Protein AF-A0A6I1HZU1-F1 (afdb_monomer_lite)

Structure (mmCIF, N/CA/C/O backbone):
data_AF-A0A6I1HZU1-F1
#
_entry.id   AF-A0A6I1HZU1-F1
#
loop_
_atom_site.group_PDB
_atom_site.id
_atom_site.type_symbol
_atom_site.label_atom_id
_atom_site.label_alt_id
_atom_site.label_comp_id
_atom_site.label_asym_id
_atom_site.label_entity_id
_atom_site.label_seq_id
_atom_site.pdbx_PDB_ins_code
_atom_site.Cartn_x
_atom_site.Cartn_y
_atom_site.Cartn_z
_atom_site.occupancy
_atom_site.B_iso_or_equiv
_atom_site.auth_seq_id
_atom_site.auth_comp_id
_atom_site.auth_asym_id
_atom_site.auth_atom_id
_atom_site.pdbx_PDB_model_num
ATOM 1 N N . MET A 1 1 ? -1.133 7.933 0.181 1.00 54.66 1 MET A N 1
ATOM 2 C CA . MET A 1 1 ? -0.903 7.586 1.597 1.00 54.66 1 MET A CA 1
ATOM 3 C C . MET A 1 1 ? -2.245 7.720 2.309 1.00 54.66 1 MET A C 1
ATOM 5 O O . MET A 1 1 ? -3.056 8.503 1.819 1.00 54.66 1 MET A O 1
ATOM 9 N N . LEU A 1 2 ? -2.527 6.964 3.378 1.00 64.12 2 LEU A N 1
ATOM 10 C CA . LEU A 1 2 ? -3.680 7.294 4.229 1.00 64.12 2 LEU A CA 1
ATOM 11 C C . LEU A 1 2 ? -3.458 8.710 4.773 1.00 64.12 2 LEU A C 1
ATOM 13 O O . LEU A 1 2 ? -2.334 9.046 5.131 1.00 64.12 2 LEU A O 1
ATOM 17 N N . ASN A 1 3 ? -4.480 9.563 4.744 1.00 72.44 3 ASN A N 1
ATOM 18 C CA . ASN A 1 3 ? -4.341 10.923 5.251 1.00 72.44 3 ASN A CA 1
ATOM 19 C C . ASN A 1 3 ? -4.316 10.859 6.788 1.00 72.44 3 ASN A C 1
ATOM 21 O O . ASN A 1 3 ? -5.336 10.473 7.357 1.00 72.44 3 ASN A O 1
ATOM 25 N N . PRO A 1 4 ? -3.216 11.232 7.464 1.00 74.88 4 PRO A N 1
ATOM 26 C CA . PRO A 1 4 ? -3.133 11.134 8.919 1.00 74.88 4 PRO A CA 1
ATOM 27 C C . PRO A 1 4 ? -4.130 12.055 9.636 1.00 74.88 4 PRO A C 1
ATOM 29 O O . PRO A 1 4 ? -4.511 11.763 10.763 1.00 74.88 4 PRO A O 1
ATOM 32 N N . ALA A 1 5 ? -4.616 13.123 8.994 1.00 78.19 5 ALA A N 1
ATOM 33 C CA . ALA A 1 5 ? -5.682 13.958 9.554 1.00 78.19 5 ALA A CA 1
ATOM 34 C C . ALA A 1 5 ? -7.063 13.275 9.481 1.00 78.19 5 ALA A C 1
ATOM 36 O O . ALA A 1 5 ? -7.925 13.502 10.326 1.00 78.19 5 ALA A O 1
ATOM 37 N N . TYR A 1 6 ? -7.268 12.409 8.482 1.00 81.81 6 TYR A N 1
ATOM 38 C CA . TYR A 1 6 ? -8.560 11.794 8.160 1.00 81.81 6 TYR A CA 1
ATOM 39 C C . TYR A 1 6 ? -8.396 10.311 7.779 1.00 81.81 6 TYR A C 1
ATOM 41 O O . TYR A 1 6 ? -8.708 9.919 6.646 1.00 81.81 6 TYR A O 1
ATOM 49 N N . PRO A 1 7 ? -7.885 9.455 8.685 1.00 78.44 7 PRO A N 1
ATOM 50 C CA . PRO A 1 7 ? -7.508 8.081 8.349 1.00 78.44 7 PRO A CA 1
ATOM 51 C C . PRO A 1 7 ? -8.700 7.193 7.970 1.00 78.44 7 PRO A C 1
ATOM 53 O O . PRO A 1 7 ? -8.523 6.204 7.260 1.00 78.44 7 PRO A O 1
ATOM 56 N N . LEU A 1 8 ? -9.912 7.562 8.400 1.00 81.00 8 LEU A N 1
ATOM 57 C CA . LEU A 1 8 ? -11.168 6.872 8.084 1.00 81.00 8 LEU A CA 1
ATOM 58 C C . LEU A 1 8 ? -12.017 7.609 7.029 1.00 81.00 8 LEU A C 1
ATOM 60 O O . LEU A 1 8 ? -13.152 7.216 6.767 1.00 81.00 8 LEU A O 1
ATOM 64 N N . GLY A 1 9 ? -11.468 8.647 6.391 1.00 79.81 9 GLY A N 1
ATOM 65 C CA . GLY A 1 9 ? -12.176 9.496 5.434 1.00 79.81 9 GLY A CA 1
ATOM 66 C C . GLY A 1 9 ? -12.693 10.798 6.047 1.00 79.81 9 GLY A C 1
ATOM 67 O O . GLY A 1 9 ? -12.357 11.159 7.170 1.00 79.81 9 GLY A O 1
ATOM 68 N N . THR A 1 10 ? -13.485 11.539 5.273 1.00 80.69 10 THR A N 1
ATOM 69 C CA . THR A 1 10 ? -14.014 12.848 5.677 1.00 80.69 10 THR A CA 1
ATOM 70 C C . THR A 1 10 ? -14.995 12.716 6.840 1.00 80.69 10 THR A C 1
ATOM 72 O O . THR A 1 10 ? -16.002 12.021 6.707 1.00 80.69 10 THR A O 1
ATOM 75 N N . GLY A 1 11 ? -14.740 13.425 7.938 1.00 84.00 11 GLY A N 1
ATOM 76 C CA . GLY A 1 11 ? -15.594 13.436 9.125 1.00 84.00 11 GLY A CA 1
ATOM 77 C C . GLY A 1 11 ? -14.777 13.459 10.411 1.00 84.00 11 GLY A C 1
ATOM 78 O O . GLY A 1 11 ? -13.552 13.574 10.375 1.00 84.00 11 GLY A O 1
ATOM 79 N N . ASP A 1 12 ? -15.466 13.347 11.544 1.00 89.06 12 ASP A N 1
ATOM 80 C CA . ASP A 1 12 ? -14.815 13.158 12.837 1.00 89.06 12 ASP A CA 1
ATOM 81 C C . ASP A 1 12 ? -14.278 11.722 12.940 1.00 89.06 12 ASP A C 1
ATOM 83 O O . ASP A 1 12 ? -15.034 10.745 12.926 1.00 89.06 12 ASP A O 1
ATOM 87 N N . THR A 1 13 ? -12.954 11.588 13.010 1.00 89.19 13 THR A N 1
ATOM 88 C CA . THR A 1 13 ? -12.283 10.283 13.022 1.00 89.19 13 THR A CA 1
ATOM 89 C C . THR A 1 13 ? -12.680 9.428 14.228 1.00 89.19 13 THR A C 1
ATOM 91 O O . THR A 1 13 ? -12.845 8.218 14.070 1.00 89.19 13 THR A O 1
ATOM 94 N N . LEU A 1 14 ? -12.873 10.019 15.414 1.00 89.38 14 LEU A N 1
ATOM 95 C CA . LEU A 1 14 ? -13.286 9.275 16.610 1.00 89.38 14 LEU A CA 1
ATOM 96 C C . LEU A 1 14 ? -14.708 8.752 16.463 1.00 89.38 14 LEU A C 1
ATOM 98 O O . LEU A 1 14 ? -14.979 7.599 16.791 1.00 89.38 14 LEU A O 1
ATOM 102 N N . GLN A 1 15 ? -15.610 9.572 15.934 1.00 91.38 15 GLN A N 1
ATOM 103 C CA . GLN A 1 15 ? -16.985 9.173 15.682 1.00 91.38 15 GLN A CA 1
ATOM 104 C C . GLN A 1 15 ? -17.056 8.019 14.677 1.00 91.38 15 GLN A C 1
ATOM 106 O O . GLN A 1 15 ? -17.784 7.051 14.903 1.00 91.38 15 GLN A O 1
ATOM 111 N N . LEU A 1 16 ? -16.267 8.082 13.602 1.00 91.19 16 LEU A N 1
ATOM 112 C CA . LEU A 1 16 ? -16.162 6.999 12.622 1.00 91.19 16 LEU A CA 1
ATOM 113 C C . LEU A 1 16 ? -15.556 5.728 13.236 1.00 91.19 16 LEU A C 1
ATOM 115 O O . LEU A 1 16 ? -16.040 4.627 12.973 1.00 91.19 16 LEU A O 1
ATOM 119 N N . ALA A 1 17 ? -14.539 5.860 14.092 1.00 90.44 17 ALA A N 1
ATOM 120 C CA . ALA A 1 17 ? -13.932 4.727 14.786 1.00 90.44 17 ALA A CA 1
ATOM 121 C C . ALA A 1 17 ? -14.916 4.060 15.765 1.00 90.44 17 ALA A C 1
ATOM 123 O O . ALA A 1 17 ? -15.034 2.836 15.777 1.00 90.44 17 ALA A O 1
ATOM 124 N N . MET A 1 18 ? -15.677 4.851 16.528 1.00 93.50 18 MET A N 1
ATOM 125 C CA . MET A 1 18 ? -16.739 4.368 17.420 1.00 93.50 18 MET A CA 1
ATOM 126 C C . MET A 1 18 ? -17.820 3.595 16.654 1.00 93.50 18 MET A C 1
ATOM 128 O O . MET A 1 18 ? -18.195 2.491 17.053 1.00 93.50 18 MET A O 1
ATOM 132 N N . GLN A 1 19 ? -18.262 4.121 15.506 1.00 93.12 19 GLN A N 1
ATOM 133 C CA . GLN A 1 19 ? -19.195 3.420 14.618 1.00 93.12 19 GLN A CA 1
ATOM 134 C C . GLN A 1 19 ? -18.618 2.089 14.121 1.00 93.12 19 GLN A C 1
ATOM 136 O O . GLN A 1 19 ? -19.324 1.081 14.121 1.00 93.12 19 GLN A O 1
ATOM 141 N N . ALA A 1 20 ? -17.337 2.063 13.740 1.00 88.56 20 ALA A N 1
ATOM 142 C CA . ALA A 1 20 ? -16.675 0.861 13.235 1.00 88.56 20 ALA A CA 1
ATOM 143 C C . ALA A 1 20 ? -16.574 -0.259 14.284 1.00 88.56 20 ALA A C 1
ATOM 145 O O . ALA A 1 20 ? -16.668 -1.433 13.928 1.00 88.56 20 ALA A O 1
ATOM 146 N N . ILE A 1 21 ? -16.423 0.087 15.566 1.00 90.50 21 ILE A N 1
ATOM 147 C CA . ILE A 1 21 ? -16.407 -0.887 16.671 1.00 90.50 21 ILE A CA 1
ATOM 148 C C . ILE A 1 21 ? -17.793 -1.136 17.284 1.00 90.50 21 ILE A C 1
ATOM 150 O O . ILE A 1 21 ? -17.888 -1.841 18.286 1.00 90.50 21 ILE A O 1
ATOM 154 N N . ALA A 1 22 ? -18.855 -0.558 16.706 1.00 93.75 22 ALA A N 1
ATOM 155 C CA . ALA A 1 22 ? -20.222 -0.601 17.228 1.00 93.75 22 ALA A CA 1
ATOM 156 C C . ALA A 1 22 ? -20.314 -0.214 18.721 1.00 93.75 22 ALA A C 1
ATOM 158 O O . ALA A 1 22 ? -21.026 -0.848 19.500 1.00 93.75 22 ALA A O 1
ATOM 159 N N . GLY A 1 23 ? -19.575 0.825 19.123 1.00 92.56 23 GLY A N 1
ATOM 160 C CA . GLY A 1 23 ? -19.477 1.287 20.508 1.00 92.56 23 GLY A CA 1
ATOM 161 C C . GLY A 1 23 ? -19.579 2.806 20.634 1.00 92.56 23 GLY A C 1
ATOM 162 O O . GLY A 1 23 ? -19.615 3.523 19.640 1.00 92.56 23 GLY A O 1
ATOM 163 N N . ALA A 1 24 ? -19.627 3.296 21.874 1.00 92.69 24 ALA A N 1
ATOM 164 C CA . ALA A 1 24 ? -19.669 4.728 22.203 1.00 92.69 24 ALA A CA 1
ATOM 165 C C . ALA A 1 24 ? -18.467 5.188 23.055 1.00 92.69 24 ALA A C 1
ATOM 167 O O . ALA A 1 24 ? -18.425 6.329 23.507 1.00 92.69 24 ALA A O 1
ATOM 168 N N . ASP A 1 25 ? -17.503 4.297 23.304 1.00 93.81 25 ASP A N 1
ATOM 169 C CA . ASP A 1 25 ? -16.297 4.599 24.073 1.00 93.81 25 ASP A CA 1
ATOM 170 C C . ASP A 1 25 ? -15.223 5.187 23.148 1.00 93.81 25 ASP A C 1
ATOM 172 O O . ASP A 1 25 ? -14.605 4.480 22.347 1.00 93.81 25 ASP A O 1
ATOM 176 N N . ALA A 1 26 ? -15.016 6.499 23.262 1.00 89.88 26 ALA A N 1
ATOM 177 C CA . ALA A 1 26 ? -14.052 7.231 22.451 1.00 89.88 26 ALA A CA 1
ATOM 178 C C . ALA A 1 26 ? -12.599 6.828 22.748 1.00 89.88 26 ALA A C 1
ATOM 180 O O . ALA A 1 26 ? -11.786 6.776 21.826 1.00 89.88 26 ALA A O 1
ATOM 181 N N . ALA A 1 27 ? -12.269 6.510 24.005 1.00 89.38 27 ALA A N 1
ATOM 182 C CA . ALA A 1 27 ? -10.919 6.100 24.385 1.00 89.38 27 ALA A CA 1
ATOM 183 C C . ALA A 1 27 ? -10.598 4.722 23.798 1.00 89.38 27 ALA A C 1
ATOM 185 O O . ALA A 1 27 ? -9.548 4.534 23.178 1.00 89.38 27 ALA A O 1
ATOM 186 N N . LEU A 1 28 ? -11.544 3.784 23.897 1.00 89.94 28 LEU A N 1
ATOM 187 C CA . LEU A 1 28 ? -11.419 2.478 23.259 1.00 89.94 28 LEU A CA 1
ATOM 188 C C . LEU A 1 28 ? -11.335 2.603 21.731 1.00 89.94 28 LEU A C 1
ATOM 190 O O . LEU A 1 28 ? -10.506 1.940 21.109 1.00 89.94 28 LEU A O 1
ATOM 194 N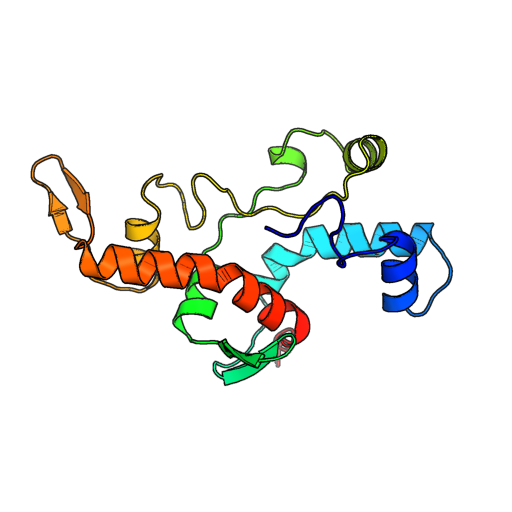 N . ALA A 1 29 ? -12.157 3.453 21.111 1.00 90.69 29 ALA A N 1
ATOM 195 C CA . ALA A 1 29 ? -12.124 3.675 19.666 1.00 90.69 29 ALA A CA 1
ATOM 196 C C . ALA A 1 29 ? -10.774 4.239 19.194 1.00 90.69 29 ALA A C 1
ATOM 198 O O . ALA A 1 29 ? -10.215 3.740 18.214 1.00 90.69 29 ALA A O 1
ATOM 199 N N . ALA A 1 30 ? -10.218 5.216 19.919 1.00 87.50 30 ALA A N 1
ATOM 200 C CA . ALA A 1 30 ? -8.884 5.749 19.660 1.00 87.50 30 ALA A CA 1
ATOM 201 C C . ALA A 1 30 ? -7.819 4.651 19.761 1.00 87.50 30 ALA A C 1
ATOM 203 O O . ALA A 1 30 ? -7.021 4.473 18.839 1.00 87.50 30 ALA A O 1
ATOM 204 N N . GLN A 1 31 ? -7.849 3.867 20.844 1.00 87.56 31 GLN A N 1
ATOM 205 C CA . GLN A 1 31 ? -6.918 2.762 21.057 1.00 87.56 31 GLN A CA 1
ATOM 206 C C . GLN A 1 31 ? -6.971 1.750 19.906 1.00 87.56 31 GLN A C 1
ATOM 208 O O . GLN A 1 31 ? -5.933 1.405 19.343 1.00 87.56 31 GLN A O 1
ATOM 213 N N . ARG A 1 32 ? -8.168 1.307 19.501 1.00 89.50 32 ARG A N 1
ATOM 214 C CA . ARG A 1 32 ? -8.323 0.340 18.402 1.00 89.50 32 ARG A CA 1
ATOM 215 C C . ARG A 1 32 ? -7.850 0.889 17.064 1.00 89.50 32 ARG A C 1
ATOM 217 O O . ARG A 1 32 ? -7.273 0.136 16.283 1.00 89.50 32 ARG A O 1
ATOM 224 N N . LEU A 1 33 ? -8.052 2.179 16.801 1.00 87.19 33 LEU A N 1
ATOM 225 C CA . LEU A 1 33 ? -7.542 2.814 15.589 1.00 87.19 33 LEU A CA 1
ATOM 226 C C . LEU A 1 33 ? -6.004 2.835 15.568 1.00 87.19 33 LEU A C 1
ATOM 228 O O . LEU A 1 33 ? -5.407 2.494 14.547 1.00 87.19 33 LEU A O 1
ATOM 232 N N . MET A 1 34 ? -5.363 3.162 16.694 1.00 84.38 34 MET A N 1
ATOM 233 C CA . MET A 1 34 ? -3.899 3.136 16.824 1.00 84.38 34 MET A CA 1
ATOM 234 C C . MET A 1 34 ? -3.328 1.717 16.696 1.00 84.38 34 MET A C 1
ATOM 236 O O . MET A 1 34 ? -2.343 1.502 15.992 1.00 84.38 34 MET A O 1
ATOM 240 N N . GLU A 1 35 ? -3.966 0.725 17.316 1.00 87.00 35 GLU A N 1
ATOM 241 C CA . GLU A 1 35 ? -3.574 -0.681 17.177 1.00 87.00 35 GLU A CA 1
ATOM 242 C C . GLU A 1 35 ? -3.720 -1.163 15.725 1.00 87.00 35 GLU A C 1
ATOM 244 O O . GLU A 1 35 ? -2.806 -1.782 15.178 1.00 87.00 35 GLU A O 1
ATOM 249 N N . ALA A 1 36 ? -4.835 -0.841 15.061 1.00 85.94 36 ALA A N 1
ATOM 250 C CA . ALA A 1 36 ? -5.058 -1.197 13.660 1.00 85.94 36 ALA A CA 1
ATOM 251 C C . ALA A 1 36 ? -3.997 -0.578 12.736 1.00 85.94 36 ALA A C 1
ATOM 253 O O . ALA A 1 36 ? -3.498 -1.248 11.828 1.00 85.94 36 ALA A O 1
ATOM 254 N N . ALA A 1 37 ? -3.614 0.673 12.998 1.00 82.12 37 ALA A N 1
ATOM 255 C CA . ALA A 1 37 ? -2.536 1.359 12.300 1.00 82.12 37 ALA A CA 1
ATOM 256 C C . ALA A 1 37 ? -1.197 0.606 12.439 1.00 82.12 37 ALA A C 1
ATOM 258 O O . ALA A 1 37 ? -0.536 0.335 11.438 1.00 82.12 37 ALA A O 1
ATOM 259 N N . GLN A 1 38 ? -0.825 0.175 13.645 1.00 83.50 38 GLN A N 1
ATOM 260 C CA . GLN A 1 38 ? 0.408 -0.594 13.862 1.00 83.50 38 GLN A CA 1
ATOM 261 C C . GLN A 1 38 ? 0.373 -1.988 13.217 1.00 83.50 38 GLN A C 1
ATOM 263 O O . GLN A 1 38 ? 1.403 -2.512 12.788 1.00 83.50 38 GLN A O 1
ATOM 268 N N . LEU A 1 39 ? -0.809 -2.600 13.128 1.00 88.56 39 LEU A N 1
ATOM 269 C CA . LEU A 1 39 ? -0.977 -3.941 12.571 1.00 88.56 39 LEU A CA 1
ATOM 270 C C . LEU A 1 39 ? -1.024 -3.968 11.042 1.00 88.56 39 LEU A C 1
ATOM 272 O O . LEU A 1 39 ? -0.761 -5.023 10.464 1.00 88.56 39 LEU A O 1
ATOM 276 N N . LEU A 1 40 ? -1.331 -2.851 10.376 1.00 88.44 40 LEU A N 1
ATOM 277 C CA . LEU A 1 40 ? -1.545 -2.813 8.928 1.00 88.44 40 LEU A CA 1
ATOM 278 C C . LEU A 1 40 ? -0.369 -3.383 8.105 1.00 88.44 40 LEU A C 1
ATOM 280 O O . LEU A 1 40 ? -0.637 -4.239 7.257 1.00 88.44 40 LEU A O 1
ATOM 284 N N . PRO A 1 41 ? 0.911 -3.024 8.344 1.00 89.75 41 PRO A N 1
ATOM 285 C CA . PRO A 1 41 ? 2.026 -3.614 7.599 1.00 89.75 41 PRO A CA 1
ATOM 286 C C . PRO A 1 41 ? 2.056 -5.142 7.709 1.00 89.75 41 PRO A C 1
ATOM 288 O O . PRO A 1 41 ? 2.182 -5.850 6.711 1.00 89.75 41 PRO A O 1
ATOM 291 N N . ARG A 1 42 ? 1.863 -5.671 8.924 1.00 91.38 42 ARG A N 1
ATOM 292 C CA . ARG A 1 42 ? 1.842 -7.116 9.179 1.00 91.38 42 ARG A CA 1
ATOM 293 C C . ARG A 1 42 ? 0.607 -7.783 8.576 1.00 91.38 42 ARG A C 1
ATOM 295 O O . ARG A 1 42 ? 0.708 -8.885 8.040 1.00 91.38 42 ARG A O 1
ATOM 302 N N . PHE A 1 43 ? -0.541 -7.117 8.623 1.00 92.19 43 PHE A N 1
ATOM 303 C CA . PHE A 1 43 ? -1.766 -7.581 7.987 1.00 92.19 43 PHE A CA 1
ATOM 304 C C . PHE A 1 43 ? -1.579 -7.739 6.474 1.00 92.19 43 PHE A C 1
ATOM 306 O O . PHE A 1 43 ? -1.940 -8.782 5.937 1.00 92.19 43 PHE A O 1
ATOM 313 N N . VAL A 1 44 ? -0.944 -6.777 5.794 1.00 93.06 44 VAL A N 1
ATOM 314 C CA . VAL A 1 44 ? -0.642 -6.865 4.351 1.00 93.06 44 VAL A CA 1
ATOM 315 C C . VAL A 1 44 ? 0.225 -8.086 4.012 1.00 93.06 44 VAL A C 1
ATOM 317 O O . VAL A 1 44 ? 0.034 -8.711 2.968 1.00 93.06 44 VAL A O 1
ATOM 320 N N . GLN A 1 45 ? 1.127 -8.484 4.914 1.00 93.06 45 GLN A N 1
ATOM 321 C CA . GLN A 1 45 ? 1.949 -9.687 4.737 1.00 93.06 45 GLN A CA 1
ATOM 322 C C . GLN A 1 45 ? 1.170 -10.992 4.952 1.00 93.06 45 GLN A C 1
ATOM 324 O O . GLN A 1 45 ? 1.394 -11.973 4.243 1.00 93.06 45 GLN A O 1
ATOM 329 N N . MET A 1 46 ? 0.277 -11.026 5.943 1.00 93.62 46 MET A N 1
ATOM 330 C CA . MET A 1 46 ? -0.356 -12.266 6.414 1.00 93.62 46 MET A CA 1
ATOM 331 C C . MET A 1 46 ? -1.728 -12.545 5.799 1.00 93.62 46 MET A C 1
ATOM 333 O O . MET A 1 46 ? -2.150 -13.703 5.723 1.00 93.62 46 MET A O 1
ATOM 337 N N . ALA A 1 47 ? -2.450 -11.500 5.412 1.00 94.31 47 ALA A N 1
ATOM 338 C CA . ALA A 1 47 ? -3.764 -11.630 4.819 1.00 94.31 47 ALA A CA 1
ATOM 339 C C . ALA A 1 47 ? -3.667 -12.079 3.358 1.00 94.31 47 ALA A C 1
ATOM 341 O O . ALA A 1 47 ? -2.634 -11.954 2.687 1.00 94.31 47 ALA A O 1
ATOM 342 N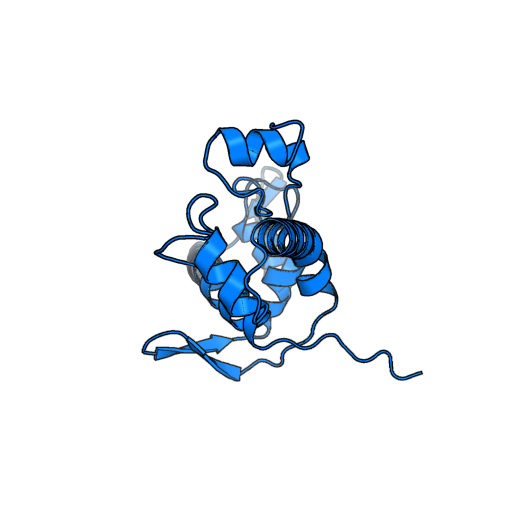 N . ASP A 1 48 ? -4.773 -12.619 2.863 1.00 94.12 48 ASP A N 1
ATOM 343 C CA . ASP A 1 48 ? -4.875 -13.044 1.481 1.00 94.12 48 ASP A CA 1
ATOM 344 C C . ASP A 1 48 ? -6.135 -12.526 0.818 1.00 94.12 48 ASP A C 1
ATOM 346 O O . ASP A 1 48 ? -7.214 -12.448 1.411 1.00 94.12 48 ASP A O 1
ATOM 350 N N . LEU A 1 49 ? -5.965 -12.208 -0.456 1.00 96.00 49 LEU A N 1
ATOM 351 C CA . LEU A 1 49 ? -7.020 -11.792 -1.352 1.00 96.00 49 LEU A CA 1
ATOM 352 C C . LEU A 1 49 ? -6.615 -12.217 -2.756 1.00 96.00 49 LEU A C 1
ATOM 354 O O . LEU A 1 49 ? -5.488 -11.970 -3.184 1.00 96.00 49 LEU A O 1
ATOM 358 N N . LYS A 1 50 ? -7.517 -12.886 -3.471 1.00 96.62 50 LYS A N 1
ATOM 359 C CA . LYS A 1 50 ? -7.247 -13.305 -4.849 1.00 96.62 50 LYS A CA 1
ATOM 360 C C . LYS A 1 50 ? -7.318 -12.090 -5.790 1.00 96.62 50 LYS A C 1
ATOM 362 O O . LYS A 1 50 ? -8.022 -11.133 -5.491 1.00 96.62 50 LYS A O 1
ATOM 367 N N . PRO A 1 51 ? -6.627 -12.103 -6.940 1.00 98.25 51 PRO A N 1
ATOM 368 C CA . PRO A 1 51 ? -6.913 -11.154 -8.011 1.00 98.25 51 PRO A CA 1
ATOM 369 C C . PRO A 1 51 ? -8.394 -11.204 -8.415 1.00 98.25 51 PRO A C 1
ATOM 371 O O . PRO A 1 51 ? -9.001 -12.277 -8.414 1.00 98.25 51 PRO A O 1
ATOM 374 N N . GLY A 1 52 ? -8.975 -10.060 -8.766 1.00 97.88 52 GLY A N 1
ATOM 375 C CA . GLY A 1 52 ? -10.399 -9.962 -9.075 1.00 97.88 52 GLY A CA 1
ATOM 376 C C . GLY A 1 52 ? -10.918 -8.529 -9.140 1.00 97.88 52 GLY A C 1
ATOM 377 O O . GLY A 1 52 ? -10.187 -7.568 -8.907 1.00 97.88 52 GLY A O 1
ATOM 378 N N . SER A 1 53 ? -12.201 -8.393 -9.467 1.00 97.81 53 SER A N 1
ATOM 379 C CA . SER A 1 53 ? -12.907 -7.111 -9.495 1.00 97.81 53 SER A CA 1
ATOM 380 C C . SER A 1 53 ? -13.611 -6.875 -8.161 1.00 97.81 53 SER A C 1
ATOM 382 O O . SER A 1 53 ? -14.464 -7.669 -7.766 1.00 97.81 53 SER A O 1
ATOM 384 N N . TYR A 1 54 ? -13.281 -5.776 -7.485 1.00 96.38 54 TYR A N 1
ATOM 385 C CA . TYR A 1 54 ? -13.792 -5.448 -6.154 1.00 96.38 54 TYR A CA 1
ATOM 386 C C . TYR A 1 54 ? -14.482 -4.089 -6.137 1.00 96.38 54 TYR A C 1
ATOM 388 O O . TYR A 1 54 ? -14.040 -3.144 -6.788 1.00 96.38 54 TYR A O 1
ATOM 396 N N . THR A 1 55 ? -15.540 -3.955 -5.338 1.00 93.50 55 THR A N 1
ATOM 397 C CA . THR A 1 55 ? -16.247 -2.681 -5.157 1.00 93.50 55 THR A CA 1
ATOM 398 C C . THR A 1 55 ? -15.304 -1.605 -4.621 1.00 93.50 55 THR A C 1
ATOM 400 O O . THR A 1 55 ? -14.715 -1.779 -3.553 1.00 93.50 55 THR A O 1
ATOM 403 N N . HIS A 1 56 ? -15.190 -0.460 -5.295 1.00 89.62 56 HIS A N 1
ATOM 404 C CA . HIS A 1 56 ? -14.325 0.638 -4.859 1.00 89.62 56 HIS A CA 1
ATOM 405 C C . HIS A 1 56 ? -14.896 2.019 -5.235 1.00 89.62 56 HIS A C 1
ATOM 407 O O . HIS A 1 56 ? -14.630 2.573 -6.294 1.00 89.62 56 HIS A O 1
ATOM 413 N N . GLY A 1 57 ? -15.717 2.601 -4.357 1.00 86.69 57 GLY A N 1
ATOM 414 C CA . GLY A 1 57 ? -16.451 3.821 -4.696 1.00 86.69 57 GLY A CA 1
ATOM 415 C C . GLY A 1 57 ? -17.501 3.545 -5.778 1.00 86.69 57 GLY A C 1
ATOM 416 O O . GLY A 1 57 ? -18.247 2.574 -5.672 1.00 86.69 57 GLY A O 1
ATOM 417 N N . LYS A 1 58 ? -17.570 4.398 -6.809 1.00 88.94 58 LYS A N 1
ATOM 418 C CA . LYS A 1 58 ? -18.569 4.286 -7.891 1.00 88.94 58 LYS A CA 1
ATOM 419 C C . LYS A 1 58 ? -18.222 3.235 -8.948 1.00 88.94 58 LYS A C 1
ATOM 421 O O . LYS A 1 58 ? -19.118 2.752 -9.631 1.00 88.94 58 LYS A O 1
ATOM 426 N N . THR A 1 59 ? -16.944 2.900 -9.099 1.00 91.81 59 THR A N 1
ATOM 427 C CA . THR A 1 59 ? -16.450 1.978 -10.129 1.00 91.81 59 THR A CA 1
ATOM 428 C C . THR A 1 59 ? -15.677 0.837 -9.482 1.00 91.81 59 THR A C 1
ATOM 430 O O . THR A 1 59 ? -14.939 1.073 -8.529 1.00 91.81 59 THR A O 1
ATOM 433 N N . PRO A 1 60 ? -15.800 -0.408 -9.962 1.00 95.50 60 PRO A N 1
ATOM 434 C CA . PRO A 1 60 ? -14.980 -1.484 -9.432 1.00 95.50 60 PRO A CA 1
ATOM 435 C C . PRO A 1 60 ? -13.491 -1.233 -9.705 1.00 95.50 60 PRO A C 1
ATOM 437 O O . PRO A 1 60 ? -13.121 -0.637 -10.716 1.00 95.50 60 PRO A O 1
ATOM 440 N N . PHE A 1 61 ? -12.639 -1.722 -8.809 1.00 96.62 61 PHE A N 1
ATOM 441 C CA . PHE A 1 61 ? -11.192 -1.763 -8.989 1.00 96.62 61 PHE A CA 1
ATOM 442 C C . PHE A 1 61 ? -10.758 -3.192 -9.319 1.00 96.62 61 PHE A C 1
ATOM 444 O O . PHE A 1 61 ? -11.135 -4.139 -8.622 1.00 96.62 61 PHE A O 1
ATOM 451 N N . VAL A 1 62 ? -9.956 -3.347 -10.374 1.00 98.25 62 VAL A N 1
ATOM 452 C CA . VAL A 1 62 ? -9.398 -4.641 -10.783 1.00 98.25 62 VAL A CA 1
ATOM 453 C C . VAL A 1 62 ? -8.073 -4.861 -10.059 1.00 98.25 62 VAL A C 1
ATOM 455 O O . VAL A 1 62 ? -7.035 -4.321 -10.438 1.00 98.25 62 VAL A O 1
ATOM 458 N N . LEU A 1 63 ? -8.109 -5.675 -9.008 1.00 98.25 63 LEU A N 1
ATOM 459 C CA . LEU A 1 63 ? -6.927 -6.094 -8.267 1.00 98.25 63 LEU A CA 1
ATOM 460 C C . LEU A 1 63 ? -6.208 -7.211 -9.032 1.00 98.25 63 LEU A C 1
ATOM 462 O O . LEU A 1 63 ? -6.816 -8.209 -9.417 1.00 98.25 63 LEU A O 1
ATOM 466 N N . THR A 1 64 ? -4.898 -7.069 -9.219 1.00 98.38 64 THR A N 1
ATOM 467 C CA . THR A 1 64 ? -4.069 -8.003 -10.002 1.00 98.38 64 THR A CA 1
ATOM 468 C C . THR A 1 64 ? -3.006 -8.649 -9.119 1.00 98.38 64 THR A C 1
ATOM 470 O O . THR A 1 64 ? -2.739 -8.190 -8.008 1.00 98.38 64 THR A O 1
ATOM 473 N N . ALA A 1 65 ? -2.354 -9.701 -9.618 1.00 98.06 65 ALA A N 1
ATOM 474 C CA . ALA A 1 65 ? -1.223 -10.310 -8.917 1.00 98.06 65 ALA A CA 1
ATOM 475 C C . ALA A 1 65 ? -0.065 -9.316 -8.708 1.00 98.06 65 ALA A C 1
ATOM 477 O O . ALA A 1 65 ? 0.532 -9.298 -7.636 1.00 98.06 65 ALA A O 1
ATOM 478 N N . GLN A 1 66 ? 0.200 -8.441 -9.685 1.00 98.12 66 GLN A N 1
ATOM 479 C CA . GLN A 1 66 ? 1.249 -7.422 -9.574 1.00 98.12 66 GLN A CA 1
ATOM 480 C C . GLN A 1 66 ? 0.949 -6.420 -8.453 1.00 98.12 66 GLN A C 1
ATOM 482 O O . GLN A 1 66 ? 1.845 -6.086 -7.683 1.00 98.12 66 GLN A O 1
ATOM 487 N N . HIS A 1 67 ? -0.315 -6.007 -8.293 1.00 98.00 67 HIS A N 1
ATOM 488 C CA . HIS A 1 67 ? -0.724 -5.188 -7.150 1.00 98.00 67 HIS A CA 1
ATOM 489 C C . HIS A 1 67 ? -0.392 -5.876 -5.824 1.00 98.00 67 HIS A C 1
ATOM 491 O O . HIS A 1 67 ? 0.240 -5.277 -4.961 1.00 98.00 67 HIS A O 1
ATOM 497 N N . LEU A 1 68 ? -0.778 -7.145 -5.673 1.00 97.44 68 LEU A N 1
ATOM 498 C CA . LEU A 1 68 ? -0.536 -7.912 -4.448 1.00 97.44 68 LEU A CA 1
ATOM 499 C C . LEU A 1 68 ? 0.959 -8.071 -4.144 1.00 97.44 68 LEU A C 1
ATOM 501 O O . LEU A 1 68 ? 1.358 -7.974 -2.985 1.00 97.44 68 LEU A O 1
ATOM 505 N N . MET A 1 69 ? 1.783 -8.305 -5.167 1.00 97.00 69 MET A N 1
ATOM 506 C CA . MET A 1 69 ? 3.238 -8.384 -5.016 1.00 97.00 69 MET A CA 1
ATOM 507 C C . MET A 1 69 ? 3.815 -7.057 -4.522 1.00 97.00 69 MET A C 1
ATOM 509 O O . MET A 1 69 ? 4.563 -7.040 -3.550 1.00 97.00 69 MET A O 1
ATOM 513 N N . LEU A 1 70 ? 3.413 -5.940 -5.131 1.00 96.56 70 LEU A N 1
ATOM 514 C CA . LEU A 1 70 ? 3.902 -4.619 -4.747 1.00 96.56 70 LEU A CA 1
ATOM 515 C C . LEU A 1 70 ? 3.443 -4.193 -3.356 1.00 96.56 70 LEU A C 1
ATOM 517 O O . LEU A 1 70 ? 4.242 -3.624 -2.623 1.00 96.56 70 LEU A O 1
ATOM 521 N N . LEU A 1 71 ? 2.197 -4.486 -2.967 1.00 95.69 71 LEU A N 1
ATOM 522 C CA . LEU A 1 71 ? 1.718 -4.216 -1.606 1.00 95.69 71 LEU A CA 1
ATOM 523 C C . LEU A 1 71 ? 2.573 -4.943 -0.559 1.00 95.69 71 LEU A C 1
ATOM 525 O O . LEU A 1 71 ? 2.937 -4.354 0.454 1.00 95.69 71 LEU A O 1
ATOM 529 N N . ARG A 1 72 ? 2.947 -6.201 -0.821 1.00 94.81 72 ARG A N 1
ATOM 530 C CA . ARG A 1 72 ? 3.826 -6.979 0.069 1.00 94.81 72 ARG A CA 1
ATOM 531 C C . ARG A 1 72 ? 5.274 -6.494 0.059 1.00 94.81 72 ARG A C 1
ATOM 533 O O . ARG A 1 72 ? 5.984 -6.716 1.032 1.00 94.81 72 ARG A O 1
ATOM 540 N N . GLN A 1 73 ? 5.698 -5.817 -1.000 1.00 94.88 73 GLN A N 1
ATOM 541 C CA . GLN A 1 73 ? 7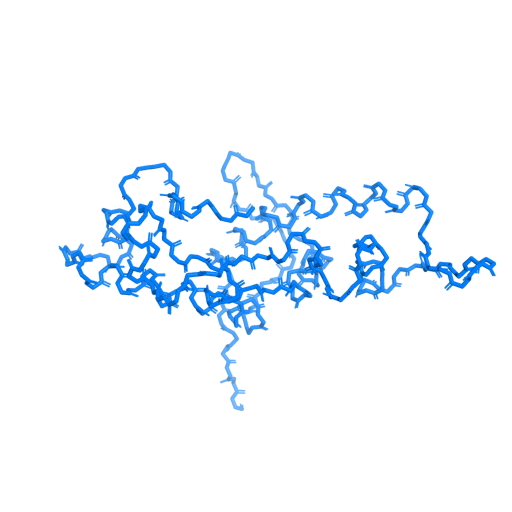.036 -5.247 -1.107 1.00 94.88 73 GLN A CA 1
ATOM 542 C C . GLN A 1 73 ? 7.147 -3.853 -0.462 1.00 94.88 73 GLN A C 1
ATOM 544 O O . GLN A 1 73 ? 8.246 -3.313 -0.379 1.00 94.88 73 GLN A O 1
ATOM 549 N N . GLN A 1 74 ? 6.037 -3.248 -0.019 1.00 93.19 74 GLN A N 1
ATOM 550 C CA . GLN A 1 74 ? 6.062 -1.882 0.500 1.00 93.19 74 GLN A CA 1
ATOM 551 C C . GLN A 1 74 ? 6.977 -1.730 1.721 1.00 93.19 74 GLN A C 1
ATOM 553 O O . GLN A 1 74 ? 6.848 -2.465 2.701 1.00 93.19 74 GLN A O 1
ATOM 558 N N . SER A 1 75 ? 7.853 -0.726 1.677 1.00 91.88 75 SER A N 1
ATOM 559 C CA . SER A 1 75 ? 8.645 -0.289 2.826 1.00 91.88 75 SER A CA 1
ATOM 560 C C . SER A 1 75 ? 7.793 0.613 3.711 1.00 91.88 75 SER A C 1
ATOM 562 O O . SER A 1 75 ? 7.401 1.707 3.301 1.00 91.88 75 SER A O 1
ATOM 564 N N . TRP A 1 76 ? 7.500 0.157 4.926 1.00 90.00 76 TRP A N 1
ATOM 565 C CA . TRP A 1 76 ? 6.693 0.898 5.893 1.00 90.00 76 TRP A CA 1
ATOM 566 C C . TRP A 1 76 ? 7.581 1.633 6.897 1.00 90.00 76 TRP A C 1
ATOM 568 O O . TRP A 1 76 ? 8.499 1.050 7.470 1.00 90.00 76 TRP A O 1
ATOM 578 N N . LEU A 1 77 ? 7.263 2.898 7.138 1.00 85.44 77 LEU A N 1
ATOM 579 C CA . LEU A 1 77 ? 7.801 3.715 8.212 1.00 85.44 77 LEU A CA 1
ATOM 580 C C . LEU A 1 77 ? 6.938 3.528 9.459 1.00 85.44 77 LEU A C 1
ATOM 582 O O . LEU A 1 77 ? 5.707 3.643 9.412 1.00 85.44 77 LEU A O 1
ATOM 586 N N . THR A 1 78 ? 7.601 3.229 10.573 1.00 76.12 78 THR A N 1
ATOM 587 C CA . THR A 1 78 ? 6.970 3.180 11.892 1.00 76.12 78 THR A CA 1
ATOM 588 C C . THR A 1 78 ? 6.659 4.595 12.377 1.00 76.12 78 THR A C 1
ATOM 590 O O . THR A 1 78 ? 7.238 5.568 11.898 1.00 76.12 78 THR A O 1
ATOM 593 N N . VAL A 1 79 ? 5.761 4.710 13.356 1.00 71.75 79 VAL A N 1
ATOM 594 C CA . VAL A 1 79 ? 5.444 5.988 14.020 1.00 71.75 79 VAL A CA 1
ATOM 595 C C . VAL A 1 79 ? 6.720 6.650 14.561 1.00 71.75 79 VAL A C 1
ATOM 597 O O . VAL A 1 79 ? 6.934 7.837 14.353 1.00 71.75 79 VAL A O 1
ATOM 600 N N . GLU A 1 80 ? 7.623 5.852 15.138 1.00 73.19 80 GLU A N 1
ATOM 601 C CA . GLU A 1 80 ? 8.935 6.300 15.623 1.00 73.19 80 GLU A CA 1
ATOM 602 C C . GLU A 1 80 ? 9.815 6.880 14.500 1.00 73.19 80 GLU A C 1
ATOM 604 O O . GLU A 1 80 ? 10.400 7.951 14.647 1.00 73.19 80 GLU A O 1
ATOM 609 N N . MET A 1 81 ? 9.873 6.218 13.337 1.00 76.94 81 MET A N 1
ATOM 610 C CA . MET A 1 81 ? 10.656 6.684 12.181 1.00 76.94 81 MET A CA 1
ATOM 611 C C . MET A 1 81 ? 10.124 7.980 11.564 1.00 76.94 81 MET A C 1
ATOM 613 O O . MET A 1 81 ? 10.859 8.664 10.851 1.00 76.94 81 MET A O 1
ATOM 617 N N . LEU A 1 82 ? 8.858 8.315 11.808 1.00 73.25 82 LEU A N 1
ATOM 618 C CA . LEU A 1 82 ? 8.228 9.532 11.305 1.00 73.25 82 LEU A CA 1
ATOM 619 C C . LEU A 1 82 ? 8.495 10.759 12.199 1.00 73.25 82 LEU A C 1
ATOM 621 O O . LEU A 1 82 ? 8.081 11.862 11.844 1.00 73.25 82 LEU A O 1
ATOM 625 N N . GLY A 1 83 ? 9.247 10.596 13.294 1.00 67.62 83 GLY A N 1
ATOM 626 C CA . GLY A 1 83 ? 9.870 11.703 14.021 1.00 67.62 83 GLY A CA 1
ATOM 627 C C . GLY A 1 83 ? 9.077 12.265 15.199 1.00 67.62 83 GLY A C 1
ATOM 628 O O . GLY A 1 83 ? 9.532 13.245 15.784 1.00 67.62 83 GLY A O 1
ATOM 629 N N . MET A 1 84 ? 7.946 11.661 15.580 1.00 66.81 84 MET A N 1
ATOM 630 C CA . MET A 1 84 ? 7.289 11.974 16.856 1.00 66.81 84 MET A CA 1
ATOM 631 C C . MET A 1 84 ? 7.420 10.790 17.814 1.00 66.81 84 MET A C 1
ATOM 633 O O . MET A 1 84 ? 7.255 9.634 17.421 1.00 66.81 84 MET A O 1
ATOM 637 N N . GLY A 1 85 ? 7.813 11.085 19.055 1.00 65.69 85 GLY A N 1
ATOM 638 C CA . GLY A 1 85 ? 8.292 10.093 20.021 1.00 65.69 85 GLY A CA 1
ATOM 639 C C . GLY A 1 85 ? 7.197 9.189 20.585 1.00 65.69 85 GLY A C 1
ATOM 640 O O . GLY A 1 85 ? 7.510 8.147 21.160 1.00 65.69 85 GLY A O 1
ATOM 641 N N . SER A 1 86 ? 5.928 9.566 20.416 1.00 72.88 86 SER A N 1
ATOM 642 C CA . SER A 1 86 ? 4.777 8.837 20.940 1.00 72.88 86 SER A CA 1
ATOM 643 C C . SER A 1 86 ? 3.520 9.024 20.077 1.00 72.88 86 SER A C 1
ATOM 645 O O . SER A 1 86 ? 3.443 9.916 19.231 1.00 72.88 86 SER A O 1
ATOM 647 N N . ALA A 1 87 ? 2.517 8.165 20.273 1.00 72.88 87 ALA A N 1
ATOM 648 C CA . ALA A 1 87 ? 1.218 8.310 19.613 1.00 72.88 87 ALA A CA 1
ATOM 649 C C . ALA A 1 87 ? 0.458 9.547 20.125 1.00 72.88 87 ALA A C 1
ATOM 651 O O . ALA A 1 87 ? -0.308 10.166 19.390 1.00 72.88 87 ALA A O 1
ATOM 652 N N . GLU A 1 88 ? 0.701 9.918 21.377 1.00 76.94 88 GLU A N 1
ATOM 653 C CA . GLU A 1 88 ? 0.154 11.082 22.056 1.00 76.94 88 GLU A CA 1
ATOM 654 C C . GLU A 1 88 ? 0.611 12.385 21.389 1.00 76.94 88 GLU A C 1
ATOM 656 O O . GLU A 1 88 ? -0.206 13.286 21.201 1.00 76.94 88 GLU A O 1
ATOM 661 N N . ASP A 1 89 ? 1.871 12.452 20.947 1.00 79.12 89 ASP A N 1
ATOM 662 C CA . ASP A 1 89 ? 2.406 13.605 20.212 1.00 79.12 89 ASP A CA 1
ATOM 663 C C . ASP A 1 89 ? 1.684 13.800 18.867 1.00 79.12 89 ASP A C 1
ATOM 665 O O . ASP A 1 89 ? 1.333 14.921 18.504 1.00 79.12 89 ASP A O 1
ATOM 669 N N . TYR A 1 90 ? 1.377 12.706 18.154 1.00 78.50 90 TYR A N 1
ATOM 670 C CA . TYR A 1 90 ? 0.560 12.761 16.933 1.00 78.50 90 TYR A CA 1
ATOM 671 C C . TYR A 1 90 ? -0.808 13.381 17.201 1.00 78.50 90 TYR A C 1
ATOM 673 O O . TYR A 1 90 ? -1.225 14.295 16.485 1.00 78.50 90 TYR A O 1
ATOM 681 N N . LEU A 1 91 ? -1.486 12.903 18.243 1.00 79.62 91 LEU A N 1
ATOM 682 C CA . LEU A 1 91 ? -2.830 13.357 18.583 1.00 79.62 91 LEU A CA 1
ATOM 683 C C . LEU A 1 91 ? -2.844 14.823 19.035 1.00 79.62 91 LEU A C 1
ATOM 685 O O . LEU A 1 91 ? -3.776 15.546 18.683 1.00 79.62 91 LEU A O 1
ATOM 689 N N . ALA A 1 92 ? -1.816 15.276 19.761 1.00 82.00 92 ALA A N 1
ATOM 690 C CA . ALA A 1 92 ? -1.667 16.673 20.174 1.00 82.00 92 ALA A CA 1
ATOM 691 C C . ALA A 1 92 ? -1.550 17.633 18.974 1.00 82.00 92 ALA A C 1
ATOM 693 O O . ALA A 1 92 ? -2.104 18.731 19.009 1.00 82.00 92 ALA A O 1
ATOM 694 N N . GLU A 1 93 ? -0.911 17.186 17.891 1.00 82.69 93 GLU A N 1
ATOM 695 C CA . GLU A 1 93 ? -0.794 17.915 16.620 1.00 82.69 93 GLU A CA 1
ATOM 696 C C . GLU A 1 93 ? -2.025 17.745 15.701 1.00 82.69 93 GLU A C 1
ATOM 698 O O . GLU A 1 93 ? -2.048 18.234 14.571 1.00 82.69 93 GLU A O 1
ATOM 703 N N . GLY A 1 94 ? -3.071 17.049 16.162 1.00 82.38 94 GLY A N 1
ATOM 704 C CA . GLY A 1 94 ? -4.296 16.809 15.393 1.00 82.38 94 GLY A CA 1
ATOM 705 C C . GLY A 1 94 ? -4.170 15.715 14.328 1.00 82.38 94 GLY A C 1
ATOM 706 O O . GLY A 1 94 ? -5.016 15.623 13.433 1.00 82.38 94 GLY A O 1
ATOM 707 N N . TYR A 1 95 ? -3.140 14.872 14.416 1.00 84.06 95 TYR A N 1
ATOM 708 C CA . TYR A 1 95 ? -2.895 13.766 13.498 1.00 84.06 95 TYR A CA 1
ATOM 709 C C . TYR A 1 95 ? -3.090 12.409 14.171 1.00 84.06 95 TYR A C 1
ATOM 711 O O . TYR A 1 95 ? -2.841 12.213 15.354 1.00 84.06 95 TYR A O 1
ATOM 719 N N . TRP A 1 96 ? -3.489 11.419 13.382 1.00 83.94 96 TRP A N 1
ATOM 720 C CA . TRP A 1 96 ? -3.505 10.028 13.810 1.00 83.94 96 TRP A CA 1
ATOM 721 C C . TRP A 1 96 ? -2.185 9.347 13.439 1.00 83.94 96 TRP A C 1
ATOM 723 O O . TRP A 1 96 ? -1.705 9.544 12.315 1.00 83.94 96 TRP A O 1
ATOM 733 N N . PRO A 1 97 ? -1.615 8.504 14.322 1.00 78.00 97 PRO A N 1
ATOM 734 C CA . PRO A 1 97 ? -0.346 7.809 14.100 1.00 78.00 97 PRO A CA 1
ATOM 735 C C . PRO A 1 97 ? -0.517 6.646 13.107 1.00 78.00 97 PRO A C 1
ATOM 737 O O . PRO A 1 97 ? -0.395 5.469 13.442 1.00 78.00 97 PRO A O 1
ATOM 740 N N . THR A 1 98 ? -0.864 6.973 11.863 1.00 77.50 98 THR A N 1
ATOM 741 C CA . THR A 1 98 ? -1.032 5.994 10.787 1.00 77.50 98 THR A CA 1
ATOM 742 C C . THR A 1 98 ? 0.311 5.560 10.210 1.00 77.50 98 THR A C 1
ATOM 744 O O . THR A 1 98 ? 1.206 6.392 10.041 1.00 77.50 98 THR A O 1
ATOM 747 N N . PRO A 1 99 ? 0.473 4.271 9.861 1.00 77.62 99 PRO A N 1
ATOM 748 C CA . PRO A 1 99 ? 1.678 3.813 9.201 1.00 77.62 99 PRO A CA 1
ATOM 749 C C . PRO A 1 99 ? 1.759 4.452 7.818 1.00 77.62 99 PRO A C 1
ATOM 751 O O . PRO A 1 99 ? 0.759 4.661 7.124 1.00 77.62 99 PRO A O 1
ATOM 754 N N . SER A 1 100 ? 2.984 4.728 7.408 1.00 82.94 100 SER A N 1
ATOM 755 C CA . SER A 1 100 ? 3.273 5.426 6.167 1.00 82.94 100 SER A CA 1
ATOM 756 C C . SER A 1 100 ? 4.186 4.570 5.312 1.00 82.94 100 SER A C 1
ATOM 758 O O . SER A 1 100 ? 5.114 3.964 5.826 1.00 82.94 100 SER A O 1
ATOM 760 N N . VAL A 1 101 ? 3.944 4.508 4.006 1.00 88.12 101 VAL A N 1
ATOM 761 C CA . VAL A 1 101 ? 4.939 3.949 3.080 1.00 88.12 101 VAL A CA 1
ATOM 762 C C . VAL A 1 101 ? 6.048 4.985 2.910 1.00 88.12 101 VAL A C 1
ATOM 764 O O . VAL A 1 101 ? 5.745 6.172 2.769 1.00 88.12 101 VAL A O 1
ATOM 767 N N . ASP A 1 102 ? 7.310 4.555 2.923 1.00 87.88 102 ASP A N 1
ATOM 768 C CA . ASP A 1 102 ? 8.453 5.432 2.664 1.00 87.88 102 ASP A CA 1
ATOM 769 C C . ASP A 1 102 ? 8.312 6.057 1.267 1.00 87.88 102 ASP A C 1
ATOM 771 O O . ASP A 1 102 ? 8.443 5.386 0.244 1.00 87.88 102 ASP A O 1
ATOM 775 N N . GLY A 1 103 ? 8.026 7.361 1.220 1.00 84.62 103 GLY A N 1
ATOM 776 C CA . GLY A 1 103 ? 7.823 8.082 -0.037 1.00 84.62 103 GLY A CA 1
ATOM 777 C C . GLY A 1 103 ? 9.088 8.195 -0.889 1.00 84.62 103 GLY A C 1
ATOM 778 O O . GLY A 1 103 ? 8.993 8.404 -2.096 1.00 84.62 103 GLY A O 1
ATOM 779 N N . LYS A 1 104 ? 10.271 8.044 -0.286 1.00 85.81 104 LYS A N 1
ATOM 780 C CA . LYS A 1 104 ? 11.557 8.062 -0.986 1.00 85.81 104 LYS A CA 1
ATOM 781 C C . LYS A 1 104 ? 11.946 6.674 -1.485 1.00 85.81 104 LYS A C 1
ATOM 783 O O . LYS A 1 104 ? 12.613 6.576 -2.513 1.00 85.81 104 LYS A O 1
ATOM 788 N N . ARG A 1 105 ? 11.584 5.622 -0.745 1.00 89.31 105 ARG A N 1
ATOM 789 C CA . ARG A 1 105 ? 11.981 4.230 -1.018 1.00 89.31 105 ARG A CA 1
ATOM 790 C C . ARG A 1 105 ? 10.812 3.263 -0.806 1.00 89.31 105 ARG A C 1
ATOM 792 O O . ARG A 1 105 ? 10.850 2.435 0.101 1.00 89.31 105 ARG A O 1
ATOM 799 N N . PRO A 1 106 ? 9.756 3.342 -1.632 1.00 91.81 106 PRO A N 1
ATOM 800 C CA . PRO A 1 106 ? 8.498 2.659 -1.352 1.00 91.81 106 PRO A CA 1
ATOM 801 C C . PRO A 1 106 ? 8.553 1.137 -1.485 1.00 91.81 106 PRO A C 1
ATOM 803 O O . PRO A 1 106 ? 7.641 0.494 -0.983 1.00 91.81 106 PRO A O 1
ATOM 806 N N . TYR A 1 107 ? 9.564 0.555 -2.142 1.00 93.62 107 TYR A N 1
ATOM 807 C CA . TYR A 1 107 ? 9.635 -0.887 -2.439 1.00 93.62 107 TYR A CA 1
ATOM 808 C C . TYR A 1 107 ? 10.966 -1.540 -2.034 1.00 93.62 107 TYR A C 1
ATOM 810 O O . TYR A 1 107 ? 11.265 -2.664 -2.447 1.00 93.62 107 TYR A O 1
ATOM 818 N N . GLY A 1 108 ? 11.771 -0.854 -1.226 1.00 85.31 108 GLY A N 1
ATOM 819 C CA . GLY A 1 108 ? 13.063 -1.358 -0.789 1.00 85.31 108 GLY A CA 1
ATOM 820 C C . GLY A 1 108 ? 13.980 -0.255 -0.284 1.00 85.31 108 GLY A C 1
ATOM 821 O O . GLY A 1 108 ? 13.569 0.588 0.509 1.00 85.31 108 GLY A O 1
ATOM 822 N N . ASN A 1 109 ? 15.241 -0.299 -0.705 1.00 82.81 109 ASN A N 1
ATOM 823 C CA . ASN A 1 109 ? 16.315 0.575 -0.227 1.00 82.81 109 ASN A CA 1
ATOM 824 C C . ASN A 1 109 ? 16.860 1.513 -1.315 1.00 82.81 109 ASN A C 1
ATOM 826 O O . ASN A 1 109 ? 17.738 2.338 -1.036 1.00 82.81 109 ASN A O 1
ATOM 830 N N . PHE A 1 110 ? 16.370 1.396 -2.548 1.00 76.25 110 PHE A N 1
ATOM 831 C CA . PHE A 1 110 ? 16.840 2.167 -3.688 1.00 76.25 110 PHE A CA 1
ATOM 832 C C . PHE A 1 110 ? 15.965 3.401 -3.926 1.00 76.25 110 PHE A C 1
ATOM 834 O O . PHE A 1 110 ? 14.755 3.382 -3.741 1.00 76.25 110 PHE A O 1
ATOM 841 N N . THR A 1 111 ? 16.573 4.506 -4.361 1.00 78.56 111 THR A N 1
ATOM 842 C CA . THR A 1 111 ? 15.809 5.730 -4.673 1.00 78.56 111 THR A CA 1
ATOM 843 C C . THR A 1 111 ? 15.086 5.622 -6.027 1.00 78.56 111 THR A C 1
ATOM 845 O O . THR A 1 111 ? 14.102 6.315 -6.264 1.00 78.56 111 THR A O 1
ATOM 848 N N . ASN A 1 112 ? 15.556 4.758 -6.936 1.00 89.38 112 ASN A N 1
ATOM 849 C CA . ASN A 1 112 ? 14.920 4.526 -8.237 1.00 89.38 112 ASN A CA 1
ATOM 850 C C . ASN A 1 112 ? 13.838 3.441 -8.095 1.00 89.38 112 ASN A C 1
ATOM 852 O O . ASN A 1 112 ? 14.082 2.260 -8.348 1.00 89.38 112 ASN A O 1
ATOM 856 N N . TYR A 1 113 ? 12.651 3.855 -7.644 1.00 92.50 113 TYR A N 1
ATOM 857 C CA . TYR A 1 113 ? 11.558 2.934 -7.338 1.00 92.50 113 TYR A CA 1
ATOM 858 C C . TYR A 1 113 ? 11.058 2.116 -8.551 1.00 92.50 113 TYR A C 1
ATOM 860 O O . TYR A 1 113 ? 10.738 0.947 -8.333 1.00 92.50 113 TYR A O 1
ATOM 868 N N . PRO A 1 114 ? 11.032 2.609 -9.815 1.00 95.12 114 PRO A N 1
ATOM 869 C CA . PRO A 1 114 ? 10.671 1.763 -10.957 1.00 95.12 114 PRO A CA 1
ATOM 870 C C . PRO A 1 114 ? 11.583 0.542 -11.111 1.00 95.12 114 PRO A C 1
ATOM 872 O O . PRO A 1 114 ? 11.114 -0.550 -11.420 1.00 95.12 114 PRO A O 1
ATOM 875 N N . VAL A 1 115 ? 12.883 0.680 -10.840 1.00 95.06 115 VAL A N 1
ATOM 876 C CA . VAL A 1 115 ? 13.808 -0.461 -10.884 1.00 95.06 115 VAL A CA 1
ATOM 877 C C . VAL A 1 115 ? 13.464 -1.499 -9.816 1.00 95.06 115 VAL A C 1
ATOM 879 O O . VAL A 1 115 ? 13.415 -2.686 -10.133 1.00 95.06 115 VAL A O 1
ATOM 882 N N . GLU A 1 116 ? 13.185 -1.081 -8.579 1.00 94.81 116 GLU A N 1
ATOM 883 C CA . GLU A 1 116 ? 12.809 -2.017 -7.508 1.00 94.81 116 GLU A CA 1
ATOM 884 C C . GLU A 1 116 ? 11.472 -2.699 -7.791 1.00 94.81 116 GLU A C 1
ATOM 886 O O . GLU A 1 116 ? 11.339 -3.904 -7.582 1.00 94.81 116 GLU A O 1
ATOM 891 N N . MET A 1 117 ? 10.500 -1.965 -8.339 1.00 97.12 117 MET A N 1
ATOM 892 C CA . MET A 1 117 ? 9.243 -2.560 -8.791 1.00 97.12 117 MET A CA 1
ATOM 893 C C . MET A 1 117 ? 9.488 -3.609 -9.875 1.00 97.12 117 MET A C 1
ATOM 895 O O . MET A 1 117 ? 8.940 -4.706 -9.795 1.00 97.12 117 MET A O 1
ATOM 899 N N . ALA A 1 118 ? 10.321 -3.303 -10.874 1.00 97.19 118 ALA A N 1
ATOM 900 C CA . ALA A 1 118 ? 10.655 -4.251 -11.928 1.00 97.19 118 ALA A CA 1
ATOM 901 C C . ALA A 1 118 ? 11.317 -5.511 -11.356 1.00 97.19 118 ALA A C 1
ATOM 903 O O . ALA A 1 118 ? 10.896 -6.615 -11.684 1.00 97.19 118 ALA A O 1
ATOM 904 N N . GLN A 1 119 ? 12.286 -5.362 -10.449 1.00 95.25 119 GLN A N 1
ATOM 905 C CA . GLN A 1 119 ? 12.932 -6.493 -9.777 1.00 95.25 119 GLN A CA 1
ATOM 906 C C . GLN A 1 119 ? 11.932 -7.334 -8.979 1.00 95.25 119 GLN A C 1
ATOM 908 O O . GLN A 1 119 ? 11.904 -8.554 -9.138 1.00 95.25 119 GLN A O 1
ATOM 913 N N . ALA A 1 120 ? 11.079 -6.694 -8.174 1.00 95.06 120 ALA A N 1
ATOM 914 C CA . ALA A 1 120 ? 10.060 -7.374 -7.379 1.00 95.06 120 ALA A CA 1
ATOM 915 C C . ALA A 1 120 ? 9.069 -8.154 -8.254 1.00 95.06 120 ALA A C 1
ATOM 917 O O . ALA A 1 120 ? 8.634 -9.240 -7.882 1.00 95.06 120 ALA A O 1
ATOM 918 N N . LEU A 1 121 ? 8.737 -7.621 -9.432 1.00 97.12 121 LEU A N 1
ATOM 919 C CA . LEU A 1 121 ? 7.825 -8.231 -10.399 1.00 97.12 121 LEU A CA 1
ATOM 920 C C . LEU A 1 121 ? 8.510 -9.216 -11.366 1.00 97.12 121 LEU A C 1
ATOM 922 O O . LEU A 1 121 ? 7.827 -9.799 -12.206 1.00 97.12 121 LEU A O 1
ATOM 926 N N . GLY A 1 122 ? 9.831 -9.404 -11.277 1.00 96.56 122 GLY A N 1
ATOM 927 C CA . GLY A 1 122 ? 10.593 -10.251 -12.203 1.00 96.56 122 GLY A CA 1
ATOM 928 C C . GLY A 1 122 ? 10.677 -9.699 -13.634 1.00 96.56 122 GLY A C 1
ATOM 929 O O . GLY A 1 122 ? 10.837 -10.464 -14.584 1.00 96.56 122 GLY A O 1
ATOM 930 N N . LEU A 1 123 ? 10.538 -8.383 -13.804 1.00 97.12 123 LEU A N 1
ATOM 931 C CA . LEU A 1 123 ? 10.580 -7.691 -15.091 1.00 97.12 123 LEU A CA 1
ATOM 932 C C . LEU A 1 123 ? 12.018 -7.299 -15.480 1.00 97.12 123 LEU A C 1
ATOM 934 O O . LEU A 1 123 ? 12.887 -7.163 -14.614 1.00 97.12 123 LEU A O 1
ATOM 938 N N . PRO A 1 124 ? 12.299 -7.090 -16.780 1.00 95.62 124 PRO A N 1
ATOM 939 C CA . PRO A 1 124 ? 13.652 -6.807 -17.246 1.00 95.62 124 PRO A CA 1
ATOM 940 C C . PRO A 1 124 ? 14.227 -5.500 -16.688 1.00 95.62 124 PRO A C 1
ATOM 942 O O . PRO A 1 124 ? 13.659 -4.424 -16.870 1.00 95.62 124 PRO A O 1
ATOM 945 N N . VAL A 1 125 ? 15.425 -5.594 -16.112 1.00 95.62 125 VAL A N 1
ATOM 946 C CA . VAL A 1 125 ? 16.248 -4.456 -15.689 1.00 95.62 125 VAL A CA 1
ATOM 947 C C . VAL A 1 125 ? 17.585 -4.523 -16.414 1.00 95.62 125 VAL A C 1
ATOM 949 O O . VAL A 1 125 ? 18.201 -5.584 -16.517 1.00 95.62 125 VAL A O 1
ATOM 952 N N . ARG A 1 126 ? 18.043 -3.387 -16.937 1.00 93.31 126 ARG A N 1
ATOM 953 C CA . ARG A 1 126 ? 19.307 -3.269 -17.667 1.00 93.31 126 ARG A CA 1
ATOM 954 C C . ARG A 1 126 ? 20.346 -2.596 -16.787 1.00 93.31 126 ARG A C 1
ATOM 956 O O . ARG A 1 126 ? 20.051 -1.593 -16.143 1.00 93.31 126 ARG A O 1
ATOM 963 N N . ARG A 1 127 ? 21.569 -3.119 -16.804 1.00 94.12 127 ARG A N 1
ATOM 964 C CA . ARG A 1 127 ? 22.732 -2.437 -16.233 1.00 94.12 127 ARG A CA 1
ATOM 965 C C . ARG A 1 127 ? 23.312 -1.488 -17.280 1.00 94.12 127 ARG A C 1
ATOM 967 O O . ARG A 1 127 ? 23.589 -1.912 -18.400 1.00 94.12 127 ARG A O 1
ATOM 974 N N . GLN A 1 128 ? 23.464 -0.221 -16.924 1.00 91.50 128 GLN A N 1
ATOM 975 C CA . GLN A 1 128 ? 24.101 0.796 -17.754 1.00 91.50 128 GLN A CA 1
ATOM 976 C C . GLN A 1 128 ? 25.632 0.743 -17.618 1.00 91.50 128 GLN A C 1
ATOM 978 O O . GLN A 1 128 ? 26.171 0.043 -16.759 1.00 91.50 128 GLN A O 1
ATOM 983 N N . ALA A 1 129 ? 26.340 1.480 -18.479 1.00 93.38 129 ALA A N 1
ATOM 984 C CA . ALA A 1 129 ? 27.806 1.501 -18.509 1.00 93.38 129 ALA A CA 1
ATOM 985 C C . ALA A 1 129 ? 28.435 2.024 -17.202 1.00 93.38 129 ALA A C 1
ATOM 987 O O . ALA A 1 129 ? 29.514 1.581 -16.825 1.00 93.38 129 ALA A O 1
ATOM 988 N N . ASP A 1 130 ? 27.742 2.914 -16.490 1.00 92.62 130 ASP A N 1
ATOM 989 C CA . ASP A 1 130 ? 28.140 3.443 -15.179 1.00 92.62 130 ASP A CA 1
ATOM 990 C C . ASP A 1 130 ? 27.803 2.494 -14.009 1.00 92.62 130 ASP A C 1
ATOM 992 O O . ASP A 1 130 ? 28.024 2.815 -12.843 1.00 92.62 130 ASP A O 1
ATOM 996 N N . GLY A 1 131 ? 27.255 1.313 -14.311 1.00 89.94 131 GLY A N 1
ATOM 997 C CA . GLY A 1 131 ? 26.838 0.322 -13.329 1.00 89.94 131 GLY A CA 1
ATOM 998 C C . GLY A 1 131 ? 25.457 0.569 -12.722 1.00 89.94 131 GLY A C 1
ATOM 999 O O . GLY A 1 131 ? 25.001 -0.297 -11.969 1.00 89.94 131 GLY A O 1
ATOM 1000 N N . SER A 1 132 ? 24.777 1.671 -13.058 1.00 91.06 132 SER A N 1
ATOM 1001 C CA . SER A 1 132 ? 23.405 1.935 -12.623 1.00 91.06 132 SER A CA 1
ATOM 1002 C C . SER A 1 132 ? 22.416 0.956 -13.259 1.00 91.06 132 SER A C 1
ATOM 1004 O O . SER A 1 132 ? 22.685 0.321 -14.283 1.00 91.06 132 SER A O 1
ATOM 1006 N N . LEU A 1 133 ? 21.262 0.790 -12.617 1.00 93.75 133 LEU A N 1
ATOM 1007 C CA . LEU A 1 133 ? 20.170 -0.031 -13.121 1.00 93.75 133 LEU A CA 1
ATOM 1008 C C . LEU A 1 133 ? 19.082 0.870 -13.701 1.00 93.75 133 LEU A C 1
ATOM 1010 O O . LEU A 1 133 ? 18.752 1.900 -13.115 1.00 93.75 133 LEU A O 1
ATOM 1014 N N . ALA A 1 134 ? 18.511 0.458 -14.827 1.00 94.81 134 ALA A N 1
ATOM 1015 C CA . ALA A 1 134 ? 17.436 1.178 -15.491 1.00 94.81 134 ALA A CA 1
ATOM 1016 C C . ALA A 1 134 ? 16.427 0.224 -16.136 1.00 94.81 134 ALA A C 1
ATOM 1018 O O . ALA A 1 134 ? 16.758 -0.887 -16.560 1.00 94.81 134 ALA A O 1
ATOM 1019 N N . VAL A 1 135 ? 15.194 0.700 -16.252 1.00 96.69 135 VAL A N 1
ATOM 1020 C CA . VAL A 1 135 ? 14.140 0.109 -17.081 1.00 96.69 135 VAL A CA 1
ATOM 1021 C C . VAL A 1 135 ? 14.019 0.899 -18.388 1.00 96.69 135 VAL A C 1
ATOM 1023 O O . VAL A 1 135 ? 14.641 1.949 -18.552 1.00 96.69 135 VAL A O 1
ATOM 1026 N N . THR A 1 136 ? 13.271 0.388 -19.365 1.00 96.25 136 THR A N 1
ATOM 1027 C CA . THR A 1 136 ? 12.955 1.183 -20.563 1.00 96.25 136 THR A CA 1
ATOM 1028 C C . THR A 1 136 ? 11.935 2.275 -20.219 1.00 96.25 136 THR A C 1
ATOM 1030 O O . THR A 1 136 ? 11.134 2.063 -19.311 1.00 96.25 136 THR A O 1
ATOM 1033 N N . PRO A 1 137 ? 11.871 3.391 -20.971 1.00 96.12 137 PRO A N 1
ATOM 1034 C CA . PRO A 1 137 ? 10.865 4.432 -20.730 1.00 96.12 137 PRO A CA 1
ATOM 1035 C C . PRO A 1 137 ? 9.417 3.923 -20.799 1.00 96.12 137 PRO A C 1
ATOM 1037 O O . PRO A 1 137 ? 8.558 4.370 -20.049 1.00 96.12 137 PRO A O 1
ATOM 1040 N N . ALA A 1 138 ? 9.145 2.953 -21.680 1.00 97.12 138 ALA A N 1
ATOM 1041 C CA . ALA A 1 138 ? 7.828 2.325 -21.773 1.00 97.12 138 ALA A CA 1
ATOM 1042 C C . ALA A 1 138 ? 7.477 1.547 -20.494 1.00 97.12 138 ALA A C 1
ATOM 1044 O O . ALA A 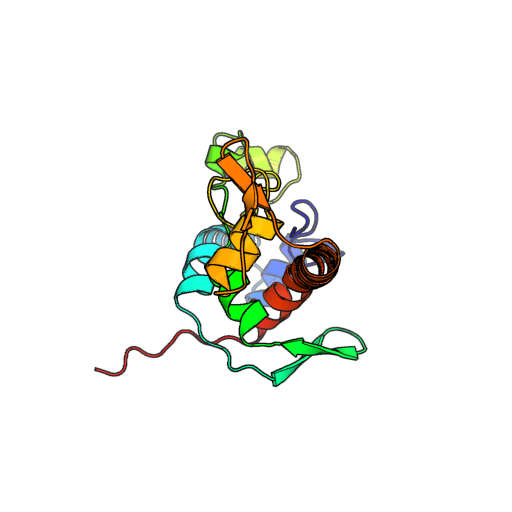1 138 ? 6.403 1.740 -19.932 1.00 97.12 138 ALA A O 1
ATOM 1045 N N . LEU A 1 139 ? 8.412 0.729 -19.995 1.00 97.38 139 LEU A N 1
ATOM 1046 C CA . LEU A 1 139 ? 8.217 -0.013 -18.752 1.00 97.38 139 LEU A CA 1
ATOM 1047 C C . LEU A 1 139 ? 8.125 0.932 -17.545 1.00 97.38 139 LEU A C 1
ATOM 1049 O O . LEU A 1 139 ? 7.328 0.704 -16.644 1.00 97.38 139 LEU A O 1
ATOM 1053 N N . GLU A 1 140 ? 8.897 2.015 -17.526 1.00 97.25 140 GLU A N 1
ATOM 1054 C CA . GLU A 1 140 ? 8.810 3.031 -16.477 1.00 97.25 140 GLU A CA 1
ATOM 1055 C C . GLU A 1 140 ? 7.409 3.648 -16.387 1.00 97.25 140 GLU A C 1
ATOM 1057 O O . GLU A 1 140 ? 6.849 3.725 -15.294 1.00 97.25 140 GLU A O 1
ATOM 1062 N N . ALA A 1 141 ? 6.804 4.010 -17.524 1.00 97.75 141 ALA A N 1
ATOM 1063 C CA . ALA A 1 141 ? 5.446 4.550 -17.562 1.00 97.75 141 ALA A CA 1
ATOM 1064 C C . ALA A 1 141 ? 4.399 3.540 -17.051 1.00 97.75 141 ALA A C 1
ATOM 1066 O O . ALA A 1 141 ? 3.497 3.904 -16.292 1.00 97.75 141 ALA A O 1
ATOM 1067 N N . GLU A 1 142 ? 4.536 2.262 -17.417 1.00 97.62 142 GLU A N 1
ATOM 1068 C CA . GLU A 1 142 ? 3.678 1.184 -16.909 1.00 97.62 142 GLU A CA 1
ATOM 1069 C C . GLU A 1 142 ? 3.814 1.017 -15.389 1.00 97.62 142 GLU A C 1
ATOM 1071 O O . GLU A 1 142 ? 2.815 0.921 -14.671 1.00 97.62 142 GLU A O 1
ATOM 1076 N N . LEU A 1 143 ? 5.046 1.037 -14.876 1.00 97.75 143 LEU A N 1
ATOM 1077 C CA . LEU A 1 143 ? 5.328 0.914 -13.447 1.00 97.75 143 LEU A CA 1
ATOM 1078 C C . LEU A 1 143 ? 4.862 2.139 -12.663 1.00 97.75 143 LEU A C 1
ATOM 1080 O O . LEU A 1 143 ? 4.337 1.984 -11.565 1.00 97.75 143 LEU A O 1
ATOM 1084 N N . GLN A 1 144 ? 4.960 3.343 -13.223 1.00 96.62 144 GLN A N 1
ATOM 1085 C CA . GLN A 1 144 ? 4.396 4.544 -12.613 1.00 96.62 144 GLN A CA 1
ATOM 1086 C C . GLN A 1 144 ? 2.868 4.446 -12.510 1.00 96.62 144 GLN A C 1
ATOM 1088 O O . GLN A 1 144 ? 2.295 4.736 -11.456 1.00 96.62 144 GLN A O 1
ATOM 1093 N N . ALA A 1 145 ? 2.193 3.988 -13.568 1.00 97.19 145 ALA A N 1
ATOM 1094 C CA . ALA A 1 145 ? 0.751 3.765 -13.526 1.00 97.19 145 ALA A CA 1
ATOM 1095 C C . ALA A 1 145 ? 0.379 2.732 -12.450 1.00 97.19 145 ALA A C 1
ATOM 1097 O O . ALA A 1 145 ? -0.546 2.960 -11.666 1.00 97.19 145 ALA A O 1
ATOM 1098 N N . LEU A 1 146 ? 1.139 1.639 -12.359 1.00 97.38 146 LEU A N 1
ATOM 1099 C CA . LEU A 1 146 ? 0.952 0.599 -11.353 1.00 97.38 146 LEU A CA 1
ATOM 1100 C C . LEU A 1 146 ? 1.234 1.107 -9.925 1.00 97.38 146 LEU A C 1
ATOM 1102 O O . LEU A 1 146 ? 0.500 0.773 -8.995 1.00 97.38 146 LEU A O 1
ATOM 1106 N N . HIS A 1 147 ? 2.237 1.971 -9.746 1.00 95.62 147 HIS A N 1
ATOM 1107 C CA . HIS A 1 147 ? 2.547 2.625 -8.474 1.00 95.62 147 HIS A CA 1
ATOM 1108 C C . HIS A 1 147 ? 1.355 3.450 -7.977 1.00 95.62 147 HIS A C 1
ATOM 1110 O O . HIS A 1 147 ? 0.915 3.277 -6.840 1.00 95.62 147 HIS A O 1
ATOM 1116 N N . GLN A 1 148 ? 0.761 4.275 -8.844 1.00 94.50 148 GLN A N 1
ATOM 1117 C CA . GLN A 1 148 ? -0.428 5.067 -8.506 1.00 94.50 148 GLN A CA 1
ATOM 1118 C C . GLN A 1 148 ? -1.623 4.182 -8.115 1.00 94.50 148 GLN A C 1
ATOM 1120 O O . GLN A 1 148 ? -2.403 4.538 -7.230 1.00 94.50 148 GLN A O 1
ATOM 1125 N N . GLN A 1 149 ? -1.747 3.004 -8.732 1.00 95.94 149 GLN A N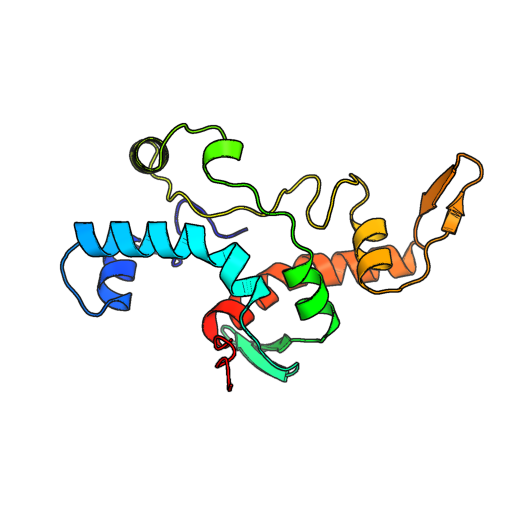 1
ATOM 1126 C CA . GLN A 1 149 ? -2.800 2.034 -8.426 1.00 95.94 149 GLN A CA 1
ATOM 1127 C C . GLN A 1 149 ? -2.592 1.306 -7.086 1.00 95.94 149 GLN A C 1
ATOM 1129 O O . GLN A 1 149 ? -3.535 0.704 -6.571 1.00 95.94 149 GLN A O 1
ATOM 1134 N N . THR A 1 150 ? -1.414 1.390 -6.453 1.00 94.19 150 THR A N 1
ATOM 1135 C CA . THR A 1 150 ? -1.193 0.736 -5.149 1.00 94.19 150 THR A CA 1
ATOM 1136 C C . THR A 1 150 ? -2.055 1.313 -4.025 1.00 94.19 150 THR A C 1
ATOM 1138 O O . THR A 1 150 ? -2.410 0.586 -3.103 1.00 94.19 150 THR A O 1
ATOM 1141 N N . MET A 1 151 ? -2.465 2.583 -4.109 1.00 90.62 151 MET A N 1
ATOM 1142 C CA . MET A 1 151 ? -3.360 3.194 -3.120 1.00 90.62 151 MET A CA 1
ATOM 1143 C C . MET A 1 151 ? -4.776 2.590 -3.139 1.00 90.62 151 MET A C 1
ATOM 1145 O O . MET A 1 151 ? -5.198 2.056 -2.109 1.00 90.62 151 MET A O 1
ATOM 1149 N N . PRO A 1 152 ? -5.512 2.597 -4.270 1.00 92.12 152 PRO A N 1
ATOM 1150 C CA . PRO A 1 152 ? -6.801 1.911 -4.336 1.00 92.12 152 PRO A CA 1
ATOM 1151 C C . PRO A 1 152 ? -6.663 0.393 -4.132 1.00 92.12 152 PRO A C 1
ATOM 1153 O O . PRO A 1 152 ? -7.533 -0.211 -3.502 1.00 92.12 152 PRO A O 1
ATOM 1156 N N . ALA A 1 153 ? -5.553 -0.225 -4.561 1.00 95.50 153 ALA A N 1
ATOM 1157 C CA . ALA A 1 153 ? -5.286 -1.636 -4.282 1.00 95.50 153 ALA A CA 1
ATOM 1158 C C . ALA A 1 153 ? -5.197 -1.924 -2.776 1.00 95.50 153 ALA A C 1
ATOM 1160 O O . ALA A 1 153 ? -5.827 -2.870 -2.310 1.00 95.50 153 ALA A O 1
ATOM 1161 N N . LEU A 1 154 ? -4.478 -1.098 -2.006 1.00 93.19 154 LEU A N 1
ATOM 1162 C CA . LEU A 1 154 ? -4.385 -1.228 -0.550 1.00 93.19 154 LEU A CA 1
ATOM 1163 C C . LEU A 1 154 ? -5.760 -1.063 0.112 1.00 93.19 154 LEU A C 1
ATOM 1165 O O . LEU A 1 154 ? -6.128 -1.857 0.972 1.00 93.19 154 LEU A O 1
ATOM 1169 N N . GLN A 1 155 ? -6.554 -0.079 -0.318 1.00 90.31 155 GLN A N 1
ATOM 1170 C CA . GLN A 1 155 ? -7.903 0.158 0.215 1.00 90.31 155 GLN A CA 1
ATOM 1171 C C . GLN A 1 155 ? -8.872 -0.998 -0.076 1.00 90.31 155 GLN A C 1
ATOM 1173 O O . GLN A 1 155 ? -9.734 -1.329 0.742 1.00 90.31 155 GLN A O 1
ATOM 1178 N N . VAL A 1 156 ? -8.764 -1.621 -1.251 1.00 93.25 156 VAL A N 1
ATOM 1179 C CA . VAL A 1 156 ? -9.487 -2.860 -1.563 1.00 93.25 156 VAL A CA 1
ATOM 1180 C C . VAL A 1 156 ? -8.982 -4.003 -0.691 1.00 93.25 156 VAL A C 1
ATOM 1182 O O . VAL A 1 156 ? -9.797 -4.689 -0.078 1.00 93.25 156 VAL A O 1
ATOM 1185 N N . PHE A 1 157 ? -7.665 -4.176 -0.597 1.00 94.19 157 PHE A N 1
ATOM 1186 C CA . PHE A 1 157 ? -7.044 -5.260 0.151 1.00 94.19 157 PHE A CA 1
ATOM 1187 C C . PHE A 1 157 ? -7.446 -5.232 1.627 1.00 94.19 157 PHE A C 1
ATOM 1189 O O . PHE A 1 157 ? -7.985 -6.212 2.120 1.00 94.19 157 PHE A O 1
ATOM 1196 N N . VAL A 1 158 ? -7.300 -4.099 2.315 1.00 90.00 158 VAL A N 1
ATOM 1197 C CA . VAL A 1 158 ? -7.650 -3.966 3.743 1.00 90.00 158 VAL A CA 1
ATOM 1198 C C . VAL A 1 158 ? -9.124 -4.269 4.020 1.00 90.00 158 VAL A C 1
ATOM 1200 O O . VAL A 1 158 ? -9.461 -4.812 5.065 1.00 90.00 158 VAL A O 1
ATOM 1203 N N . ARG A 1 159 ? -10.013 -3.954 3.076 1.00 88.44 159 ARG A N 1
ATOM 1204 C CA . ARG A 1 159 ? -11.461 -4.136 3.237 1.00 88.44 159 ARG A CA 1
ATOM 1205 C C . ARG A 1 159 ? -11.950 -5.547 2.913 1.00 88.44 159 ARG A C 1
ATOM 1207 O O . ARG A 1 159 ? -13.026 -5.920 3.365 1.00 88.44 159 ARG A O 1
ATOM 1214 N N . GLN A 1 160 ? -11.226 -6.283 2.073 1.00 92.31 160 GLN A N 1
ATOM 1215 C CA . GLN A 1 160 ? -11.695 -7.549 1.495 1.00 92.31 160 GLN A CA 1
ATOM 1216 C C . GLN A 1 160 ? -10.820 -8.747 1.874 1.00 92.31 160 GLN A C 1
ATOM 1218 O O . GLN A 1 160 ? -11.285 -9.884 1.814 1.00 92.31 160 GLN A O 1
ATOM 1223 N N . ALA A 1 161 ? -9.552 -8.521 2.223 1.00 92.25 161 ALA A N 1
ATOM 1224 C CA . ALA A 1 161 ? -8.630 -9.589 2.568 1.00 92.25 161 ALA A CA 1
ATOM 1225 C C . ALA A 1 161 ? -9.007 -10.213 3.914 1.00 92.25 161 ALA A C 1
ATOM 1227 O O . ALA A 1 161 ? -9.343 -9.526 4.878 1.00 92.25 161 ALA A O 1
ATOM 1228 N N . GLY A 1 162 ? -8.911 -11.536 3.979 1.00 89.19 162 GLY A N 1
ATOM 1229 C CA . GLY A 1 162 ? -9.023 -12.283 5.225 1.00 89.19 162 GLY A CA 1
ATOM 1230 C C . GLY A 1 162 ? -7.644 -12.717 5.697 1.00 89.19 162 GLY A C 1
ATOM 1231 O O . GLY A 1 162 ? -6.776 -13.025 4.878 1.00 89.19 162 GLY A O 1
ATOM 1232 N N . LEU A 1 163 ? -7.437 -12.798 7.013 1.00 83.94 163 LEU A N 1
ATOM 1233 C CA . LEU A 1 163 ? -6.275 -13.514 7.536 1.00 83.94 163 LEU A CA 1
ATOM 1234 C C . LEU A 1 163 ? -6.333 -14.962 7.048 1.00 83.94 163 LEU A C 1
ATOM 1236 O O . LEU A 1 163 ? -7.378 -15.615 7.149 1.00 83.94 163 LEU A O 1
ATOM 1240 N N . ARG A 1 164 ? -5.212 -15.474 6.528 1.00 70.19 164 ARG A N 1
ATOM 1241 C CA . ARG A 1 164 ? -5.103 -16.901 6.226 1.00 70.19 164 ARG A CA 1
ATOM 1242 C C . ARG A 1 164 ? -5.379 -17.662 7.517 1.00 70.19 164 ARG A C 1
ATOM 1244 O O . ARG A 1 164 ? -4.683 -17.469 8.513 1.00 70.19 164 ARG A O 1
ATOM 1251 N N . ARG A 1 165 ? -6.410 -18.509 7.523 1.00 57.25 165 ARG A N 1
ATOM 1252 C CA . ARG A 1 165 ? -6.571 -19.477 8.607 1.00 57.25 165 ARG A CA 1
ATOM 1253 C C . ARG A 1 165 ? -5.345 -20.378 8.539 1.00 57.25 165 ARG A C 1
ATOM 1255 O O . ARG A 1 165 ? -5.165 -21.069 7.537 1.00 57.25 165 ARG A O 1
ATOM 1262 N N . ASN A 1 166 ? -4.507 -20.344 9.574 1.00 47.66 166 ASN A N 1
ATOM 1263 C CA . ASN A 1 166 ? -3.541 -21.408 9.814 1.00 47.66 166 ASN A CA 1
ATOM 1264 C C . ASN A 1 166 ? -4.370 -22.681 9.963 1.00 47.66 166 ASN A C 1
ATOM 1266 O O . ASN A 1 166 ? -4.985 -22.904 11.003 1.00 47.66 166 ASN A O 1
ATOM 1270 N N . THR A 1 167 ? -4.494 -23.438 8.881 1.00 35.97 167 THR 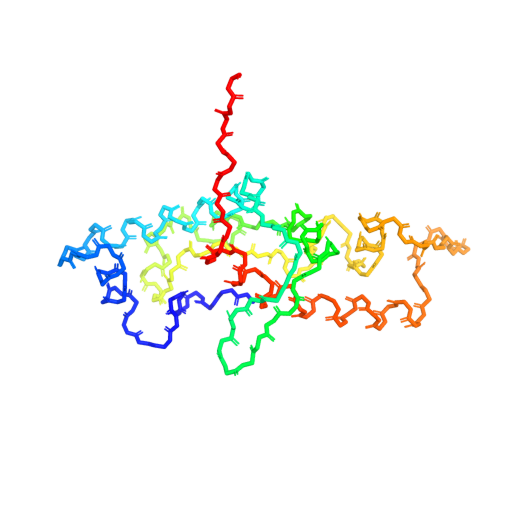A N 1
ATOM 1271 C CA . THR A 1 167 ? -5.074 -24.771 8.955 1.00 35.97 167 THR A CA 1
ATOM 1272 C C . THR A 1 167 ? -3.885 -25.663 9.298 1.00 35.97 167 THR A C 1
ATOM 1274 O O . THR A 1 167 ? -2.916 -25.617 8.535 1.00 35.97 167 THR A O 1
ATOM 1277 N N . PRO A 1 168 ? -3.875 -26.316 10.474 1.00 41.53 168 PRO A N 1
ATOM 1278 C CA . PRO A 1 168 ? -2.817 -27.253 10.835 1.00 41.53 168 PRO A CA 1
ATOM 1279 C C . PRO A 1 168 ? -2.746 -28.427 9.855 1.00 41.53 168 PRO A C 1
ATOM 1281 O O . PRO A 1 168 ? -3.791 -28.752 9.241 1.00 41.53 168 PRO A O 1
#

Secondary structure (DSSP, 8-state):
---TT-TTSSS-HHHHHHHHTT---HHHHHHHHHHHHHHHHHHHHHEE--SEEE--TTS-EEE-HHHHHHHHH--EEPTGGGT-SSHHHHHHTT-----EE-SSSTTSS-S-HHHHHHHHTT---EE-TTS-EE--HHHHHHHHHHHHHHHHHHHHHHHHPEEP----

Radius of gyration: 18.05 Å; chains: 1; bounding box: 48×45×46 Å

Sequence (168 aa):
MLNPAYPLGTGDTLQLAMQAIAGADAALAAQRLMEAAQLLPRFVQMADLKPGSYTHGKTPFVLTAQHLMLLRQQSWLTVEMLGMGSAEDYLAEGYWPTPSVDGKRPYGNFTNYPVEMAQALGLPVRRQADGSLAVTPALEAELQALHQQTMPALQVFVRQAGLRRNTP

pLDDT: mean 87.93, std 10.61, range [35.97, 98.38]

Foldseek 3Di:
DQFQLANPDPDDQLVSLCVVVVHDDSVVSLVVLLVCLVCLLVCLQQWDDAFDWDDFPPGTDGRDPLLSLLSNQFAKDALVNVPDPDQVSQVVVSGGRHIDGDPQAGRDDDSPNLQSSCVSVVHDWDQDPVRDIDDDPVSSVVVVVSVVCNVSNSVRCVVPIDGPPPDD